Protein 9IKM (pdb70)

Radius of gyration: 64.42 Å; Cα contacts (8 Å, |Δi|>4): 0; chains: 1; bounding box: 6×6×217 Å

B-factor: mean 105.23, std 33.59, range [44.72, 179.82]

Solvent-accessible surface area: 8687 Å² total

Foldseek 3Di:
DDDDDDDDDDDDDDDDDDDDDDDDDDDDDDDDDDDDDDDDDDDDDDDDDDDDDD

Secondary structure (DSSP, 8-state):
------------------------------------------------------

Structure (mmCIF, N/CA/C/O backbone):
data_9IKM
#
_ent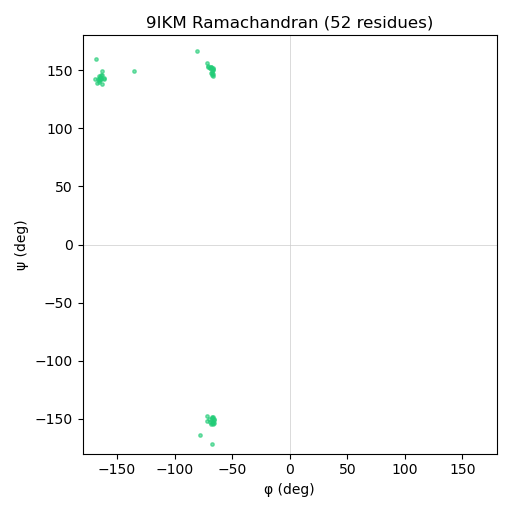ry.id   9IKM
#
_cell.length_a   1.00
_cell.length_b   1.00
_cell.length_c   1.00
_cell.angle_alpha   90.00
_cell.angle_beta   90.00
_cell.angle_gamma   90.00
#
_symmetry.space_group_name_H-M   'P 1'
#
loop_
_entity.id
_entity.type
_entity.pdbx_description
1 polymer TLP-4
2 branched alpha-L-arabinofuranose-(1-2)-beta-D-galactopyranose-(1-2)-beta-L-arabinofuranose-(1-2)-[alpha-L-arabinofuranose-(1-2)-beta-L-arabinofuranose-(1-3)]beta-L-arabinofuranose-(1-3)-alpha-L-arabinofuranose
3 branched alpha-L-arabinofuranose-(1-3)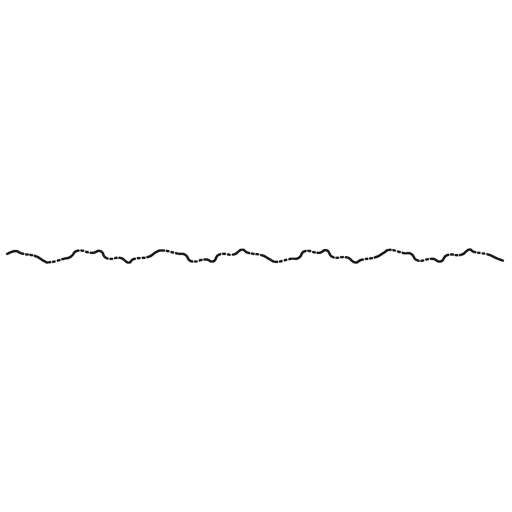-alpha-L-arabinofuranose-(1-3)-alpha-D-mannopyranose-(1-2)-[alpha-L-arabinofuranose-(1-2)-alpha-L-arabinofuranose-(1-4)][alpha-L-arabinofuranose-(1-6)]beta-D-galactopyranose-(1-3)-[alpha-D-mannopyranose-(1-6)]alpha-D-mannopyranose-(1-4)-alpha-D-mannopyranose-(1-4)-[alpha-L-arabinofuranose-(1-4)-alpha-D-mannopyranose-(1-3)-[alpha-L-arabinofuranose-(1-3)-[alpha-L-arabinofuranose-(1-6)]beta-D-mannopyranose-(1-6)]beta-D-mannopyranose-(1-4)-[alpha-L-arabinofuranose-(1-2)][alpha-L-arabinofuranose-(1-6)]beta-D-mannopyranose-(1-6)][beta-L-arabinofuranose-(1-2)]alpha-D-mannopyranose-(1-6)-[alpha-L-arabinofuranose-(1-3)]2-acetamido-2-deoxy-beta-D-galactopyranose-(1-4)-[alpha-L-arabinofuranose-(1-3)-beta-L-arabinofuranose-(1-2)]beta-D-mannopyranose-(1-4)-beta-D-mannopyranose-(1-2)-[alpha-L-arabinofuranose-(1-5)]beta-L-arabinofuranose
4 branched alpha-L-arabinofuranose-(1-2)-alpha-L-arabinofuranose-(1-3)-alpha-L-arabinofuranose-(1-2)-alpha-D-mannopyranose-(1-2)-[beta-L-arabinofuranose-(1-2)-alpha-L-arabinofuranose-(1-3)-alpha-L-arabinofuranose-(1-3)]alpha-L-arabinofuranose-(1-4)-[alpha-D-mannopyranose-(1-2)-alpha-D-mannopyranose-(1-2)-alpha-L-arabinofuranose-(1-2)]beta-D-glucopyranose-(1-4)-[alpha-D-mannopyranose-(1-2)]beta-D-mannopyranose-(1-4)-[alpha-L-arabinofuranose-(1-2)]beta-D-galactopyranose
#
loop_
_atom_site.group_PDB
_atom_site.id
_atom_site.type_symbol
_atom_site.label_atom_id
_atom_site.label_alt_id
_atom_site.label_comp_id
_atom_site.label_asym_id
_atom_site.label_entity_id
_atom_site.label_seq_id
_atom_site.pdbx_PDB_ins_code
_atom_site.Cartn_x
_atom_site.Cartn_y
_atom_site.Cartn_z
_atom_site.occupancy
_atom_site.B_iso_or_equiv
_atom_site.auth_seq_id
_atom_site.auth_comp_id
_atom_site.auth_asym_id
_atom_site.auth_atom_id
_atom_site.pdbx_PDB_model_num
ATOM 10 N N . THR A 1 2 ? 176.774 175.185 286.463 1.00 73.07 2 THR A N 1
ATOM 11 C CA . THR A 1 2 ? 176.721 174.422 285.229 1.00 73.07 2 THR A CA 1
ATOM 12 C C . THR A 1 2 ? 177.598 175.080 284.171 1.00 73.07 2 THR A C 1
ATOM 13 O O . THR A 1 2 ? 178.637 175.641 284.499 1.00 73.07 2 THR A O 1
ATOM 17 N N . ALA A 1 3 ? 177.211 174.990 282.903 1.00 63.58 3 ALA A N 1
ATOM 18 C CA . ALA A 1 3 ? 177.988 175.589 281.830 1.00 63.58 3 ALA A CA 1
ATOM 19 C C . ALA A 1 3 ? 177.062 176.313 280.867 1.00 63.58 3 ALA A C 1
ATOM 20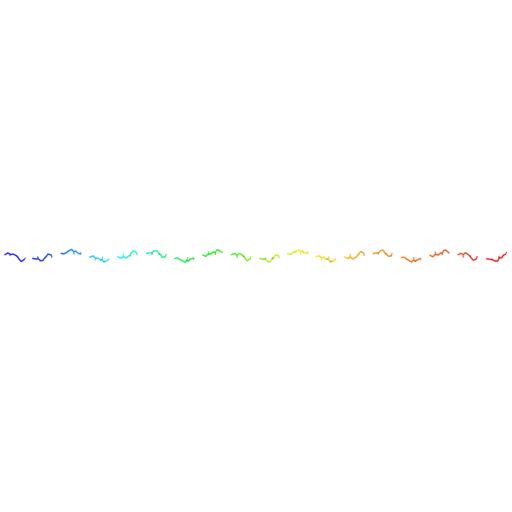 O O . ALA A 1 3 ? 175.910 175.919 280.673 1.00 63.58 3 ALA A O 1
ATOM 22 N N . SER A 1 4 ? 177.578 177.378 280.265 1.00 65.96 4 SER A N 1
ATOM 23 C CA . SER A 1 4 ? 176.787 178.156 279.329 1.00 65.96 4 SER A CA 1
ATOM 24 C C . SER A 1 4 ? 176.484 177.348 278.078 1.00 65.96 4 SER A C 1
ATOM 25 O O . SER A 1 4 ? 177.323 176.597 277.583 1.00 65.96 4 SER A O 1
ATOM 37 N N . THR A 1 6 ? 174.976 176.709 273.974 1.00 65.65 6 THR A N 1
ATOM 38 C CA . THR A 1 6 ? 175.510 177.039 272.659 1.00 65.65 6 THR A CA 1
ATOM 39 C C . THR A 1 6 ? 174.465 176.828 271.569 1.00 65.65 6 THR A C 1
ATOM 40 O O . THR A 1 6 ? 173.682 175.879 271.622 1.00 65.65 6 THR A O 1
ATOM 44 N N . ALA A 1 7 ? 174.468 177.713 270.577 1.00 62.02 7 ALA A N 1
ATOM 45 C CA . ALA A 1 7 ? 173.535 177.600 269.468 1.00 62.02 7 ALA A CA 1
ATOM 46 C C . ALA A 1 7 ? 173.894 176.415 268.582 1.00 62.02 7 ALA A C 1
ATOM 47 O O . ALA A 1 7 ? 175.053 175.999 268.499 1.00 62.02 7 ALA A O 1
ATOM 49 N N . SER A 1 8 ? 172.883 175.867 267.919 1.00 59.99 8 SER A N 1
ATOM 50 C CA . SER A 1 8 ? 173.087 174.722 267.045 1.00 59.99 8 SER A CA 1
ATOM 51 C C . SER A 1 8 ? 173.935 175.111 265.844 1.00 59.99 8 SER A C 1
ATOM 52 O O . SER A 1 8 ? 174.071 176.289 265.518 1.00 59.99 8 SER A O 1
ATOM 64 N N . THR A 1 10 ? 175.282 174.572 261.586 1.00 58.06 10 THR A N 1
ATOM 65 C CA . THR A 1 10 ? 174.664 174.689 260.266 1.00 58.06 10 THR A CA 1
ATOM 66 C C . THR A 1 10 ? 175.534 174.097 259.159 1.00 58.06 10 THR A C 1
ATOM 67 O O . THR A 1 10 ? 176.749 174.287 259.146 1.00 58.06 10 THR A O 1
ATOM 71 N N . ALA A 1 11 ? 174.905 173.391 258.224 1.00 53.62 11 ALA A N 1
ATOM 72 C CA . ALA A 1 11 ? 175.636 172.808 257.109 1.00 53.62 11 ALA A CA 1
ATOM 73 C C . ALA A 1 11 ? 176.197 173.900 256.205 1.00 53.62 11 ALA A C 1
ATOM 74 O O . ALA A 1 11 ? 175.641 174.994 256.094 1.00 53.62 11 ALA A O 1
ATOM 76 N N . SER A 1 12 ? 177.317 173.592 255.558 1.00 56.02 12 SER A N 1
ATOM 77 C CA . SER A 1 12 ? 178.015 174.552 254.706 1.00 56.02 12 SER A CA 1
ATOM 78 C C . SER A 1 12 ? 177.205 174.910 253.458 1.00 56.02 12 SER A C 1
ATOM 79 O O . SER A 1 12 ? 176.276 174.197 253.091 1.00 56.02 12 SER A O 1
ATOM 91 N N . THR A 1 14 ? 176.728 176.214 249.167 1.00 53.68 14 THR A N 1
ATOM 92 C CA . THR A 1 14 ? 177.121 175.711 247.849 1.00 53.68 14 THR A CA 1
ATOM 93 C C . THR A 1 14 ? 176.997 176.774 246.760 1.00 53.68 14 THR A C 1
ATOM 94 O O . THR A 1 14 ? 176.087 177.600 246.793 1.00 53.68 14 THR A O 1
ATOM 98 N N . ALA A 1 15 ? 177.912 176.750 245.796 1.00 49.77 15 ALA A N 1
ATOM 99 C CA . ALA A 1 15 ? 177.806 177.637 244.648 1.00 49.77 15 ALA A CA 1
ATOM 100 C C . ALA A 1 15 ? 176.614 177.243 243.783 1.00 49.77 15 ALA A C 1
ATOM 101 O O . ALA A 1 15 ? 176.253 176.069 243.681 1.00 49.77 15 ALA A O 1
ATOM 103 N N . SER A 1 16 ? 175.996 178.243 243.164 1.00 47.90 16 SER A N 1
ATOM 104 C CA . SER A 1 16 ? 174.827 178.022 242.316 1.00 47.90 16 SER A CA 1
ATOM 105 C C . SER A 1 16 ? 175.178 177.218 241.065 1.00 47.90 16 SER A C 1
ATOM 106 O O . SER A 1 16 ? 176.348 177.079 240.718 1.00 47.90 16 SER A O 1
ATOM 118 N N . THR A 1 18 ? 174.692 175.961 236.764 1.00 50.25 18 THR A N 1
ATOM 119 C CA . THR A 1 18 ? 174.800 176.596 235.455 1.00 50.25 18 THR A CA 1
ATOM 120 C C . THR A 1 18 ? 174.097 175.794 234.366 1.00 50.25 18 THR A C 1
ATOM 121 O O . THR A 1 18 ? 174.111 174.563 234.385 1.00 50.25 18 THR A O 1
ATOM 125 N N . ALA A 1 19 ? 173.481 176.498 233.422 1.00 48.26 19 ALA A N 1
ATOM 126 C CA . ALA A 1 19 ? 172.868 175.840 232.279 1.00 48.26 19 ALA A CA 1
ATOM 127 C C . ALA A 1 19 ? 173.936 175.214 231.390 1.00 48.26 19 ALA A C 1
ATOM 128 O O . ALA A 1 19 ? 175.057 175.718 231.277 1.00 48.26 19 ALA A O 1
ATOM 130 N N . SER A 1 20 ? 173.581 174.098 230.763 1.00 51.57 20 SER A N 1
ATOM 131 C CA . SER A 1 20 ? 174.504 173.364 229.900 1.00 51.57 20 SER A CA 1
ATOM 132 C C . SER A 1 20 ? 174.862 174.165 228.648 1.00 51.57 20 SER A C 1
ATOM 133 O O . SER A 1 20 ? 174.188 175.135 228.314 1.00 51.57 20 SER A O 1
ATOM 145 N N . THR A 1 22 ? 176.136 174.612 224.329 1.00 52.67 22 THR A N 1
ATOM 146 C CA . THR A 1 22 ? 175.614 174.257 223.014 1.00 52.67 22 THR A CA 1
ATOM 147 C C . THR A 1 22 ? 176.705 174.338 221.952 1.00 52.67 22 THR A C 1
ATOM 148 O O . THR A 1 22 ? 177.549 175.231 221.997 1.00 52.67 22 THR A O 1
ATOM 152 N N . ALA A 1 23 ? 176.686 173.406 221.003 1.00 49.63 23 ALA A N 1
ATOM 153 C CA . ALA A 1 23 ? 177.601 173.480 219.876 1.00 49.63 23 ALA A CA 1
ATOM 154 C C . ALA A 1 23 ? 177.263 174.679 218.997 1.00 49.63 23 ALA A C 1
ATOM 155 O O . ALA A 1 23 ? 176.108 175.099 218.896 1.00 49.63 23 ALA A O 1
ATOM 157 N N . SER A 1 24 ? 178.290 175.231 218.361 1.00 48.31 24 SER A N 1
ATOM 158 C CA . SER A 1 24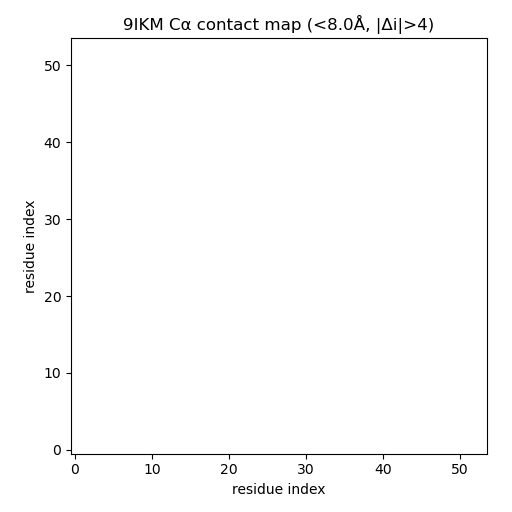 ? 178.124 176.411 217.525 1.00 48.31 24 SER A CA 1
ATOM 159 C C . SER A 1 24 ? 177.334 176.111 216.257 1.00 48.31 24 SER A C 1
ATOM 160 O O . SER A 1 24 ? 177.184 174.955 215.860 1.00 48.31 24 SER A O 1
ATOM 172 N N . THR A 1 26 ? 176.137 176.762 211.996 1.00 52.39 26 THR A N 1
ATOM 173 C CA . THR A 1 26 ? 176.742 176.574 210.686 1.00 52.39 26 THR A CA 1
ATOM 174 C C . THR A 1 26 ? 175.964 177.286 209.590 1.00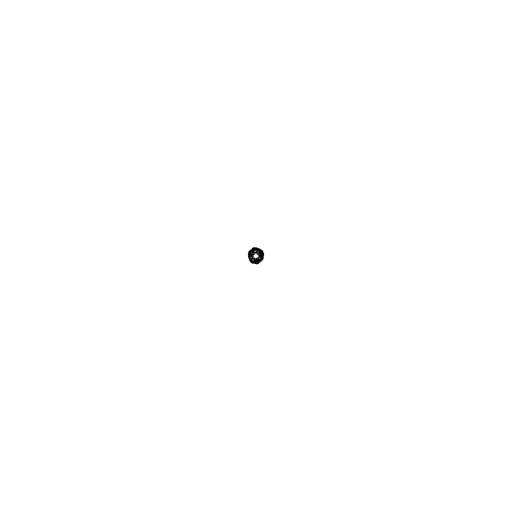 52.39 26 THR A C 1
ATOM 175 O O . THR A 1 26 ? 174.733 177.318 209.601 1.00 52.39 26 THR A O 1
ATOM 179 N N . ALA A 1 27 ? 176.702 177.847 208.638 1.00 50.90 27 ALA A N 1
ATOM 180 C CA . ALA A 1 27 ? 176.091 178.487 207.486 1.00 50.90 27 ALA A CA 1
ATOM 181 C C . ALA A 1 27 ? 175.411 177.450 206.601 1.00 50.90 27 ALA A C 1
ATOM 182 O O . ALA A 1 27 ? 175.874 176.315 206.466 1.00 50.90 27 ALA A O 1
ATOM 184 N N . SER A 1 28 ? 174.302 177.851 205.991 1.00 53.24 28 SER A N 1
ATOM 185 C CA . SER A 1 28 ? 173.508 176.947 205.164 1.00 53.24 28 SER A CA 1
ATOM 186 C C . SER A 1 28 ? 174.257 176.529 203.894 1.00 53.24 28 SER A C 1
ATOM 187 O O . SER A 1 28 ? 175.264 177.136 203.534 1.00 53.24 28 SER A O 1
ATOM 199 N N . THR A 1 30 ? 174.620 175.257 199.587 1.00 50.69 30 THR A N 1
ATOM 200 C CA . THR A 1 30 ? 174.268 175.762 198.262 1.00 50.69 30 THR A CA 1
ATOM 201 C C . THR A 1 30 ? 174.330 174.666 197.204 1.00 50.69 30 THR A C 1
ATOM 202 O O . THR A 1 30 ? 175.167 173.767 197.277 1.00 50.69 30 THR A O 1
ATOM 206 N N . ALA A 1 31 ? 173.439 174.746 196.220 1.00 47.51 31 ALA A N 1
ATOM 207 C CA . ALA A 1 31 ? 173.487 173.823 195.097 1.00 47.51 31 ALA A CA 1
ATOM 208 C C . ALA A 1 31 ? 174.722 174.092 194.245 1.00 47.51 31 ALA A C 1
ATOM 209 O O . ALA A 1 31 ? 175.243 175.209 194.202 1.00 47.51 31 ALA A O 1
ATOM 211 N N . SER A 1 32 ? 175.194 173.051 193.570 1.00 46.25 32 SER A N 1
ATOM 212 C CA . SER A 1 32 ? 176.379 173.163 192.727 1.00 46.25 32 SER A CA 1
ATOM 213 C C . SER A 1 32 ? 176.092 174.001 191.484 1.00 46.25 32 SER A C 1
ATOM 214 O O . SER A 1 32 ? 174.937 174.282 191.169 1.00 46.25 32 SER A O 1
ATOM 226 N N . THR A 1 34 ? 176.699 175.175 187.159 1.00 46.03 34 THR A N 1
ATOM 227 C CA . THR A 1 34 ? 176.541 174.560 185.846 1.00 46.03 34 THR A CA 1
ATOM 228 C C . THR A 1 34 ? 177.295 175.337 184.772 1.00 46.03 34 THR A C 1
ATOM 229 O O . THR A 1 34 ? 177.391 176.563 184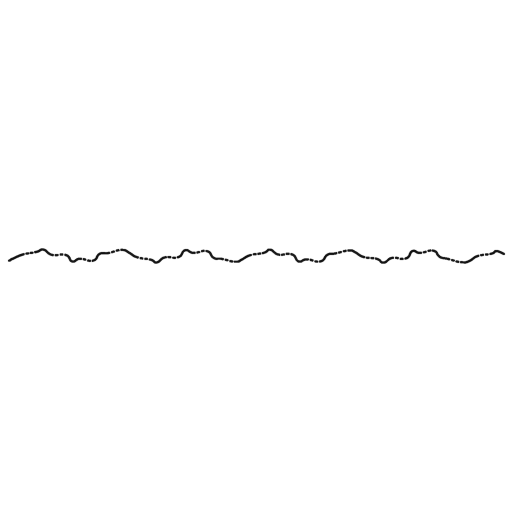.833 1.00 46.03 34 THR A O 1
ATOM 233 N N . ALA A 1 35 ? 177.829 174.615 183.791 1.00 45.11 35 ALA A N 1
ATOM 234 C CA . ALA A 1 35 ? 178.511 175.251 182.675 1.00 45.11 35 ALA A CA 1
ATOM 235 C C . ALA A 1 35 ? 177.508 175.965 181.776 1.00 45.11 35 ALA A C 1
ATOM 236 O O . ALA A 1 35 ? 176.331 175.603 181.709 1.00 45.11 35 ALA A O 1
ATOM 238 N N . SER A 1 36 ? 177.985 176.992 181.080 1.00 46.73 36 SER A N 1
ATOM 239 C CA . SER A 1 36 ? 177.122 177.805 180.228 1.00 46.73 36 SER A CA 1
ATOM 240 C C . SER A 1 36 ? 176.614 177.008 179.029 1.00 46.73 36 SER A C 1
ATOM 241 O O . SER A 1 36 ? 177.134 175.938 178.721 1.00 46.73 36 SER A O 1
ATOM 253 N N . THR A 1 38 ? 175.258 176.755 174.737 1.00 51.44 38 THR A N 1
ATOM 254 C CA . THR A 1 38 ? 175.837 177.048 173.429 1.00 51.44 38 THR A CA 1
ATOM 255 C C . THR A 1 38 ? 174.776 177.083 172.339 1.00 51.44 38 THR A C 1
ATOM 256 O O . THR A 1 38 ? 173.844 176.281 172.348 1.00 51.44 38 THR A O 1
ATOM 260 N N . ALA A 1 39 ? 174.921 178.015 171.401 1.00 51.40 39 ALA A N 1
ATOM 261 C CA . ALA A 1 39 ? 174.038 178.048 170.248 1.00 51.40 39 ALA A CA 1
ATOM 262 C C . ALA A 1 39 ? 174.264 176.818 169.377 1.00 51.40 39 ALA A C 1
ATOM 263 O O . ALA A 1 39 ? 175.385 176.321 169.245 1.00 51.40 39 ALA A O 1
ATOM 265 N N . SER A 1 40 ? 173.183 176.322 168.788 1.00 51.54 40 SER A N 1
ATOM 266 C CA . SER A 1 40 ? 173.249 175.118 167.967 1.00 51.54 40 SER A CA 1
ATOM 267 C C . SER A 1 40 ? 174.047 175.365 166.692 1.00 51.54 40 SER A C 1
ATOM 268 O O . SER A 1 40 ? 174.206 176.504 166.260 1.00 51.54 40 SER A O 1
ATOM 280 N N . THR A 1 42 ? 175.167 174.625 162.447 1.00 48.42 42 THR A N 1
ATOM 281 C CA . THR A 1 42 ? 174.572 174.855 161.110 1.00 48.42 42 THR A CA 1
ATOM 282 C C . THR A 1 42 ? 175.263 174.078 159.996 1.00 48.42 42 THR A C 1
ATOM 283 O O . THR A 1 42 ? 176.477 173.885 160.025 1.00 48.42 42 THR A O 1
ATOM 287 N N . ALA A 1 43 ? 174.483 173.641 159.012 1.00 46.89 43 ALA A N 1
ATOM 288 C CA . ALA A 1 43 ? 175.045 172.953 157.860 1.00 46.89 43 ALA A CA 1
ATOM 289 C C . ALA A 1 43 ? 175.851 173.919 157.000 1.00 46.89 43 ALA A C 1
ATOM 290 O O . ALA A 1 43 ? 175.590 175.124 156.966 1.00 46.89 43 ALA A O 1
ATOM 292 N N . SER A 1 44 ? 176.844 173.376 156.304 1.00 50.58 44 SER A N 1
ATOM 293 C CA . SER A 1 44 ? 177.750 174.188 155.501 1.00 50.58 44 SER A CA 1
ATOM 294 C C . SER A 1 44 ? 177.104 174.604 154.187 1.00 50.58 44 SER A C 1
ATOM 295 O O . SER A 1 44 ? 176.297 173.875 153.618 1.00 50.58 44 SER A O 1
ATOM 307 N N . THR A 1 46 ? 176.833 176.115 150.041 1.00 52.57 46 THR A N 1
ATOM 308 C CA . THR A 1 46 ? 177.098 175.499 148.742 1.00 52.57 46 THR A CA 1
ATOM 309 C C . THR A 1 46 ? 177.210 176.538 147.623 1.00 52.57 46 THR A C 1
ATOM 310 O O . THR A 1 46 ? 176.459 177.510 147.676 1.00 52.57 46 THR A O 1
ATOM 314 N N . ALA A 1 47 ? 178.088 176.353 146.641 1.00 50.60 47 ALA A N 1
ATOM 315 C CA . ALA A 1 47 ? 178.129 177.246 145.495 1.00 50.60 47 ALA A CA 1
ATOM 316 C C . ALA A 1 47 ? 176.886 177.060 144.633 1.00 50.60 47 ALA A C 1
ATOM 317 O O . ALA A 1 47 ? 176.290 175.983 144.588 1.00 50.60 47 ALA A O 1
ATOM 319 N N . SER A 1 48 ? 176.497 178.128 143.947 1.00 51.58 48 SER A N 1
ATOM 320 C CA . SER A 1 48 ? 175.294 178.097 143.123 1.00 51.58 48 SER A CA 1
ATOM 321 C C . SER A 1 48 ? 175.495 177.259 141.863 1.00 51.58 48 SER A C 1
ATOM 322 O O . SER A 1 48 ? 176.624 176.954 141.481 1.00 51.58 48 SER A O 1
ATOM 334 N N . THR A 1 50 ? 174.700 176.127 137.587 1.00 51.75 50 THR A N 1
ATOM 335 C CA . THR A 1 50 ? 174.930 176.728 136.279 1.00 51.75 50 THR A CA 1
ATOM 336 C C . THR A 1 50 ? 174.130 176.025 135.191 1.00 51.75 50 THR A C 1
ATOM 337 O O . THR A 1 50 ? 174.017 174.800 135.190 1.00 51.75 50 THR A O 1
ATOM 341 N N . ALA A 1 51 ? 173.583 176.805 134.265 1.00 51.46 51 ALA A N 1
ATOM 342 C CA . ALA A 1 51 ? 172.862 176.235 133.140 1.00 51.46 51 ALA A CA 1
ATOM 3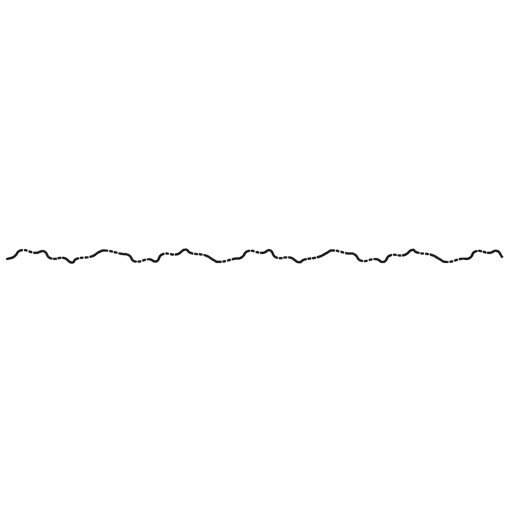43 C C . ALA A 1 51 ? 173.816 175.472 132.227 1.00 51.46 51 ALA A C 1
ATOM 344 O O . ALA A 1 51 ? 175.009 175.774 132.147 1.00 51.46 51 ALA A O 1
ATOM 346 N N . S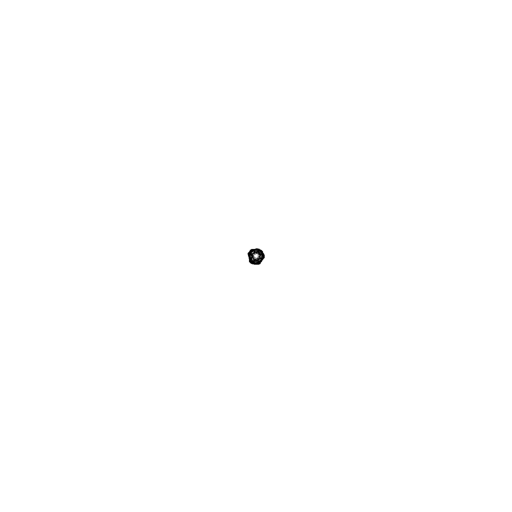ER A 1 52 ? 173.278 174.471 131.540 1.00 52.78 52 SER A N 1
ATOM 347 C CA . SER A 1 52 ? 174.077 173.630 130.657 1.00 52.78 52 SER A CA 1
ATOM 348 C C . SER A 1 52 ? 174.613 174.411 129.461 1.00 52.78 52 SER A C 1
ATOM 349 O O . SER A 1 52 ? 174.144 175.508 129.161 1.00 52.78 52 SER A O 1
ATOM 361 N N . THR A 1 54 ? 175.962 174.622 125.165 1.00 53.24 54 THR A N 1
ATOM 362 C CA . THR A 1 54 ? 175.397 174.334 123.850 1.00 53.24 54 THR A CA 1
ATOM 363 C C . THR A 1 54 ? 176.483 174.253 122.784 1.00 53.24 54 THR A C 1
ATOM 364 O O . THR A 1 54 ? 177.440 175.026 122.803 1.00 53.24 54 THR A O 1
ATOM 368 N N . ALA A 1 55 ? 176.330 173.313 121.856 1.00 51.54 55 ALA A N 1
ATOM 369 C CA . ALA A 1 55 ? 177.262 173.200 120.746 1.00 51.54 55 ALA A CA 1
ATOM 370 C C . ALA A 1 55 ? 177.155 174.420 119.840 1.00 51.54 55 ALA A C 1
ATOM 371 O O . ALA A 1 55 ? 176.098 175.046 119.727 1.00 51.54 55 ALA A O 1
ATOM 373 N N . SER A 1 56 ? 178.268 174.763 119.198 1.00 53.97 56 SER A N 1
ATOM 374 C CA . SER A 1 56 ? 178.310 175.944 118.342 1.00 53.97 56 SER A CA 1
ATOM 375 C C . SER A 1 56 ? 177.442 175.734 117.103 1.00 53.97 56 SER A C 1
ATOM 376 O O . SER A 1 56 ? 177.105 174.602 116.762 1.00 53.97 56 SER A O 1
ATOM 388 N N . THR A 1 58 ? 176.234 176.493 112.814 1.00 59.94 58 THR A N 1
ATOM 389 C CA . THR A 1 58 ? 176.840 176.244 111.505 1.00 59.94 58 THR A CA 1
ATOM 390 C C . THR A 1 58 ? 176.190 177.068 110.395 1.00 59.94 58 THR A C 1
ATOM 391 O O . THR A 1 58 ? 174.968 177.201 110.354 1.00 59.94 58 THR A O 1
ATOM 395 N N . ALA A 1 59 ? 177.001 177.613 109.492 1.00 60.84 59 ALA A N 1
ATOM 396 C CA . ALA A 1 59 ? 176.457 178.355 108.363 1.00 60.84 59 ALA A CA 1
ATOM 397 C C . ALA A 1 59 ? 175.689 177.421 107.435 1.00 60.84 59 ALA A C 1
ATOM 398 O O . ALA A 1 59 ? 176.030 176.247 107.274 1.00 60.84 59 ALA A O 1
ATOM 400 N N . SER A 1 60 ? 174.638 177.956 106.822 1.00 66.07 60 SER A N 1
ATOM 401 C CA . SER A 1 60 ? 173.772 177.169 105.951 1.00 66.07 60 SER A CA 1
ATOM 402 C C . SER A 1 60 ? 174.491 176.688 104.693 1.00 66.07 60 SER A C 1
ATOM 403 O O . SER A 1 60 ? 175.519 177.238 104.301 1.00 66.07 60 SER A O 1
ATOM 415 N N . THR A 1 62 ? 174.695 175.352 100.430 1.00 68.11 62 THR A N 1
ATOM 416 C CA . THR A 1 62 ? 174.439 175.944 99.124 1.00 68.11 62 THR A CA 1
ATOM 417 C C . THR A 1 62 ? 174.300 174.864 98.060 1.00 68.11 62 THR A C 1
ATOM 418 O O . THR A 1 62 ? 174.916 173.804 98.155 1.00 68.11 62 THR A O 1
ATOM 422 N N . ALA A 1 63 ? 173.485 175.140 97.047 1.00 67.36 63 ALA A N 1
ATOM 423 C CA . ALA A 1 63 ? 173.356 174.228 95.924 1.00 67.36 63 ALA A CA 1
ATOM 424 C C . ALA A 1 63 ? 174.614 174.273 95.062 1.00 67.36 63 ALA A C 1
ATOM 425 O O . ALA A 1 63 ? 175.360 175.255 95.066 1.00 67.36 63 ALA A O 1
ATOM 427 N N . SER A 1 64 ? 174.852 173.194 94.325 1.00 70.52 64 SER A N 1
ATOM 428 C CA . SER A 1 64 ? 176.035 173.111 93.476 1.00 70.52 64 SER A CA 1
ATOM 429 C C . SER A 1 64 ? 175.876 174.035 92.269 1.00 70.52 64 SER A C 1
ATOM 430 O O . SER A 1 64 ? 174.789 174.550 92.022 1.00 70.52 64 SER A O 1
ATOM 442 N N . THR A 1 66 ? 176.584 175.134 87.911 1.00 73.68 66 THR A N 1
ATOM 443 C CA . THR A 1 66 ? 176.337 174.552 86.590 1.00 73.68 66 THR A CA 1
ATOM 444 C C . THR A 1 66 ? 177.214 175.190 85.516 1.00 73.68 66 THR A C 1
ATOM 445 O O . THR A 1 66 ? 177.446 176.397 85.539 1.00 73.68 66 THR A O 1
ATOM 449 N N . ALA A 1 67 ? 177.691 174.390 84.566 1.00 72.06 67 ALA A N 1
ATOM 450 C CA . ALA A 1 67 ? 178.452 174.941 83.455 1.00 72.06 67 ALA A CA 1
ATOM 451 C C . ALA A 1 67 ? 177.546 175.778 82.555 1.00 72.06 67 ALA A C 1
ATOM 452 O O . ALA A 1 67 ? 176.335 175.558 82.479 1.00 72.06 67 ALA A O 1
ATOM 454 N N . SER A 1 68 ? 178.147 176.751 81.877 1.00 76.40 68 SER A N 1
ATOM 455 C CA . SER A 1 68 ? 177.401 177.673 81.020 1.00 76.40 68 SER A CA 1
ATOM 456 C C . SER A 1 68 ? 176.797 176.976 79.802 1.00 76.40 68 SER A C 1
ATOM 457 O O . SER A 1 68 ? 177.221 175.884 79.429 1.00 76.40 68 SER A O 1
ATOM 469 N N . THR A 1 70 ? 175.460 176.899 75.562 1.00 78.60 70 THR A N 1
ATOM 470 C CA . THR A 1 70 ? 176.069 177.107 74.256 1.00 78.60 70 THR A CA 1
ATOM 471 C C . THR A 1 70 ? 175.011 177.230 73.169 1.00 78.60 70 THR A C 1
ATOM 472 O O . THR A 1 70 ? 173.873 176.799 73.348 1.00 78.60 70 THR A O 1
ATOM 476 N N . ALA A 1 71 ? 175.391 177.821 72.040 1.00 78.38 71 ALA A N 1
ATOM 477 C CA . ALA A 1 71 ? 174.517 177.846 70.880 1.00 78.38 71 ALA A CA 1
ATOM 478 C C . ALA A 1 71 ? 174.598 176.516 70.132 1.00 78.38 71 ALA A C 1
ATOM 479 O O . ALA A 1 71 ? 175.482 175.690 70.367 1.00 78.38 71 ALA A O 1
ATOM 481 N N . SER A 1 72 ? 173.654 176.314 69.219 1.00 73.51 72 SER A N 1
ATOM 482 C CA . SER A 1 72 ? 173.599 175.078 68.444 1.00 73.51 72 SER A CA 1
ATOM 483 C C . SER A 1 72 ? 174.777 174.970 67.480 1.00 73.51 72 SER A C 1
ATOM 484 O O . SER A 1 72 ? 174.993 173.925 66.863 1.00 73.51 72 SER A O 1
#

Sequence (54 aa):
TASTASTASTASTASTASTASTASTASTASTASTASTASTASTASTASTASTAS